Protein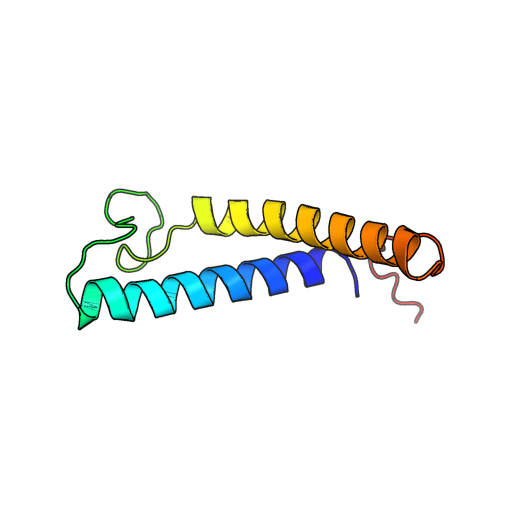 AF-A0AA96TCR3-F1 (afdb_monomer)

pLDDT: mean 81.02, std 10.23, range [44.22, 90.88]

Radius of gyration: 17.14 Å; Cα contacts (8 Å, |Δi|>4): 91; chains: 1; bounding box: 46×28×45 Å

Solvent-accessible surface area (backbone atoms only — not comparable to full-atom values): 4981 Å² total; per-residue (Å²): 126,37,50,62,59,54,15,51,51,47,15,49,52,52,46,50,51,44,33,54,50,23,46,48,43,34,71,71,64,62,65,64,64,70,68,29,66,90,45,81,65,38,52,95,21,32,38,34,51,69,60,44,53,49,34,31,56,51,29,46,54,50,52,55,49,51,46,51,49,41,30,73,74,68,67,48,75,78,80,77,84,40,78,66,78,81,76,79,129

Nearest PDB structures (foldseek):
  5fej-assembly2_B  TM=3.793E-01  e=9.927E+00  Synechocystis sp. PCC 6803

Sequence (89 aa):
MPLWQQALIGAGIITSLEFLTGCIVNLALGWHVWDYSGMPGNVLGQICLPYSLLWILVAVAAIILDDWLRYLIFAEERPHYCLWRHREG

Structure (mmCIF, N/CA/C/O backbone):
data_AF-A0AA96TCR3-F1
#
_entry.id   AF-A0AA96TCR3-F1
#
loop_
_atom_site.group_PDB
_atom_site.id
_atom_site.type_symbol
_atom_site.label_atom_id
_atom_site.label_alt_id
_atom_site.label_comp_id
_atom_site.label_asym_id
_atom_site.label_entity_id
_atom_site.label_seq_id
_atom_site.pdbx_PDB_ins_code
_atom_site.Cartn_x
_atom_site.Cartn_y
_atom_site.Cartn_z
_atom_site.occupancy
_atom_site.B_iso_or_equiv
_atom_site.auth_seq_id
_atom_site.auth_comp_id
_atom_site.auth_asym_id
_atom_site.auth_atom_id
_atom_site.pdbx_PDB_model_num
ATOM 1 N N . MET A 1 1 ? 11.230 6.760 -12.364 1.00 67.69 1 MET A N 1
ATOM 2 C CA . MET A 1 1 ? 11.295 7.152 -10.931 1.00 67.69 1 MET A CA 1
ATOM 3 C C . MET A 1 1 ? 12.104 6.092 -10.198 1.00 67.69 1 MET A C 1
ATOM 5 O O . MET A 1 1 ? 12.109 4.970 -10.686 1.00 67.69 1 MET A O 1
ATOM 9 N N . PRO A 1 2 ? 12.820 6.397 -9.103 1.00 83.56 2 PRO A N 1
ATOM 10 C CA . PRO A 1 2 ? 13.527 5.357 -8.366 1.00 83.56 2 PRO A CA 1
ATOM 11 C C . PRO A 1 2 ? 12.536 4.362 -7.744 1.00 83.56 2 PRO A C 1
ATOM 13 O O . PRO A 1 2 ? 11.463 4.757 -7.280 1.00 83.56 2 PRO A O 1
ATOM 16 N N . LEU A 1 3 ? 12.908 3.081 -7.730 1.00 81.50 3 LEU A N 1
ATOM 17 C CA . LEU A 1 3 ? 12.011 1.967 -7.390 1.00 81.50 3 LEU A CA 1
ATOM 18 C C . LEU A 1 3 ? 11.390 2.109 -5.991 1.00 81.50 3 LEU A C 1
ATOM 20 O O . LEU A 1 3 ? 10.201 1.864 -5.801 1.00 81.50 3 LEU A O 1
ATOM 24 N N . TRP A 1 4 ? 12.172 2.581 -5.018 1.00 79.81 4 TRP A N 1
ATOM 25 C CA . TRP A 1 4 ? 11.695 2.783 -3.648 1.00 79.81 4 TRP A CA 1
ATOM 26 C C . TRP A 1 4 ? 10.575 3.830 -3.561 1.00 79.81 4 TRP A C 1
ATOM 28 O O . TRP A 1 4 ? 9.659 3.669 -2.762 1.00 79.81 4 TRP A O 1
ATOM 38 N N . GLN A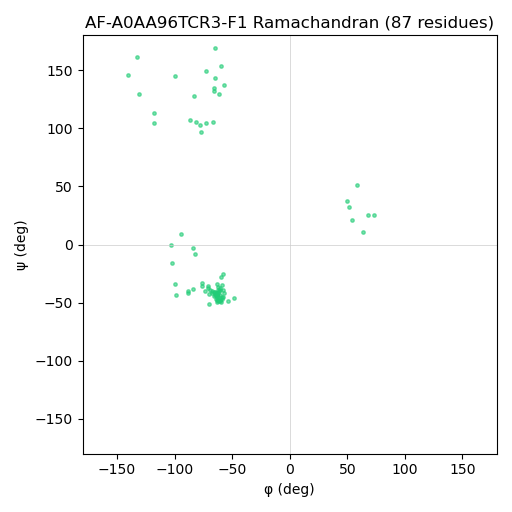 1 5 ? 10.594 4.873 -4.401 1.00 85.31 5 GLN A N 1
ATOM 39 C CA . GLN A 1 5 ? 9.518 5.870 -4.426 1.00 85.31 5 GLN A CA 1
ATOM 40 C C . GLN A 1 5 ? 8.230 5.278 -4.992 1.00 85.31 5 GLN A C 1
ATOM 42 O O . GLN A 1 5 ? 7.163 5.511 -4.433 1.00 85.31 5 GLN A O 1
ATOM 47 N N . GLN A 1 6 ? 8.322 4.490 -6.065 1.00 84.94 6 GLN A N 1
ATOM 48 C CA . GLN A 1 6 ? 7.156 3.818 -6.646 1.00 84.94 6 GLN A CA 1
ATOM 49 C C . GLN A 1 6 ? 6.544 2.819 -5.660 1.00 84.94 6 GLN A C 1
ATOM 51 O O . GLN A 1 6 ? 5.330 2.819 -5.469 1.00 84.94 6 GLN A O 1
ATOM 56 N N . ALA A 1 7 ? 7.382 2.034 -4.977 1.00 87.12 7 ALA A N 1
ATOM 57 C CA . ALA A 1 7 ? 6.933 1.080 -3.971 1.00 87.12 7 ALA A CA 1
ATOM 58 C C . ALA A 1 7 ? 6.241 1.767 -2.783 1.00 87.12 7 ALA A C 1
ATOM 60 O O . ALA A 1 7 ? 5.173 1.327 -2.365 1.00 87.12 7 ALA A O 1
ATOM 61 N N . LEU A 1 8 ? 6.801 2.871 -2.269 1.00 88.19 8 LEU A N 1
ATOM 62 C CA . LEU A 1 8 ? 6.184 3.632 -1.177 1.00 88.19 8 LEU A CA 1
ATOM 63 C C . LEU A 1 8 ? 4.854 4.272 -1.589 1.00 88.19 8 LEU A C 1
ATOM 65 O O . LEU A 1 8 ? 3.904 4.244 -0.811 1.00 88.19 8 LEU A O 1
ATOM 69 N N . ILE A 1 9 ? 4.767 4.821 -2.805 1.00 89.44 9 ILE A N 1
ATOM 70 C CA . ILE A 1 9 ? 3.515 5.384 -3.327 1.00 89.44 9 ILE A CA 1
ATOM 71 C C . ILE A 1 9 ? 2.464 4.278 -3.472 1.00 89.44 9 ILE A C 1
ATOM 73 O O . ILE A 1 9 ? 1.345 4.444 -2.994 1.00 89.44 9 ILE A O 1
ATOM 77 N N . GLY A 1 10 ? 2.827 3.137 -4.065 1.00 87.19 10 GLY A N 1
ATOM 78 C CA . GLY A 1 10 ? 1.927 1.993 -4.223 1.00 87.19 10 GLY A CA 1
ATOM 79 C C . GLY A 1 10 ? 1.417 1.468 -2.881 1.00 87.19 10 GLY A C 1
ATOM 80 O O . GLY A 1 10 ? 0.209 1.356 -2.679 1.00 87.19 10 GLY A O 1
ATOM 81 N N . ALA A 1 11 ? 2.320 1.234 -1.928 1.00 89.31 11 ALA A N 1
ATOM 82 C CA . ALA A 1 11 ? 1.957 0.781 -0.588 1.00 89.31 11 ALA A CA 1
ATOM 83 C C . ALA A 1 11 ? 1.088 1.797 0.167 1.00 89.31 11 ALA A C 1
ATOM 85 O O . ALA A 1 11 ? 0.133 1.413 0.845 1.00 89.31 11 ALA A O 1
ATOM 86 N N . GLY A 1 12 ? 1.385 3.093 0.026 1.00 89.25 12 GLY A N 1
ATOM 87 C CA . GLY A 1 12 ? 0.593 4.169 0.615 1.00 89.25 12 GLY A CA 1
ATOM 88 C C . GLY A 1 12 ? -0.824 4.229 0.046 1.00 89.25 12 GLY A C 1
ATOM 89 O O . GLY A 1 12 ? -1.780 4.361 0.811 1.00 89.25 12 GLY A O 1
ATOM 90 N N . ILE A 1 13 ? -0.982 4.072 -1.273 1.00 90.88 13 ILE A N 1
ATOM 91 C CA . ILE A 1 13 ? -2.299 4.023 -1.926 1.00 90.88 13 ILE A CA 1
ATOM 92 C C . ILE A 1 13 ? -3.096 2.817 -1.426 1.00 90.88 13 ILE A C 1
ATOM 94 O O . ILE A 1 13 ?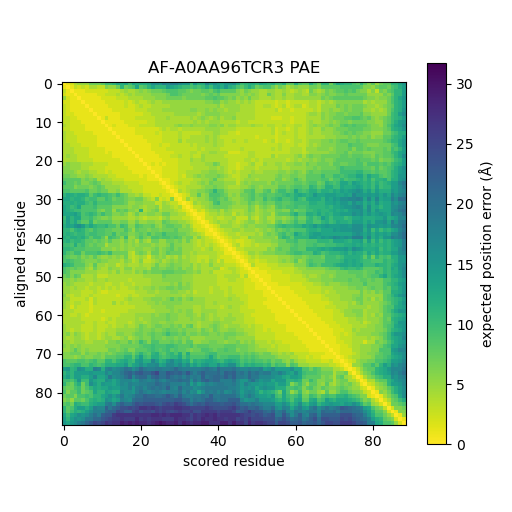 -4.237 2.992 -1.003 1.00 90.88 13 ILE A O 1
ATOM 98 N N . ILE A 1 14 ? -2.499 1.619 -1.417 1.00 89.31 14 ILE A N 1
ATOM 99 C CA . ILE A 1 14 ? -3.181 0.398 -0.961 1.00 89.31 14 ILE A CA 1
ATOM 100 C C . ILE A 1 14 ? -3.611 0.540 0.501 1.00 89.31 14 ILE A C 1
ATOM 102 O O . ILE A 1 14 ? -4.780 0.338 0.812 1.00 89.31 14 ILE A O 1
ATOM 106 N N . THR A 1 15 ? -2.706 0.987 1.375 1.00 88.50 15 THR A N 1
ATOM 107 C CA . THR A 1 15 ? -3.008 1.213 2.798 1.00 88.50 15 THR A CA 1
ATOM 108 C C . THR A 1 15 ? -4.120 2.252 2.988 1.00 88.50 15 THR A C 1
ATOM 110 O O . THR A 1 15 ? -4.988 2.084 3.840 1.00 88.50 15 THR A O 1
ATOM 113 N N . SER A 1 16 ? -4.135 3.322 2.186 1.00 88.88 16 SER A N 1
ATOM 114 C CA . SER A 1 16 ? -5.184 4.350 2.265 1.00 88.88 16 SER A CA 1
ATOM 115 C C . SER A 1 16 ? -6.545 3.809 1.826 1.00 88.88 16 SER A C 1
ATOM 117 O O . SER A 1 16 ? -7.557 4.097 2.462 1.00 88.88 16 SER A O 1
ATOM 119 N N . LEU A 1 17 ? -6.580 3.010 0.756 1.00 90.00 17 LEU A N 1
ATOM 120 C CA . LEU A 1 17 ? -7.803 2.366 0.276 1.00 90.00 17 LEU A CA 1
ATOM 121 C C . LEU A 1 17 ? -8.314 1.314 1.264 1.00 90.00 17 LEU A C 1
ATOM 123 O O . LEU A 1 17 ? -9.519 1.253 1.501 1.00 90.00 17 LEU A O 1
ATOM 127 N N . GLU A 1 18 ? -7.416 0.533 1.868 1.00 88.81 18 GLU A N 1
ATOM 128 C CA . GLU A 1 18 ? -7.740 -0.421 2.932 1.00 88.81 18 GLU A CA 1
ATOM 129 C C . GLU A 1 18 ? -8.371 0.308 4.125 1.00 88.81 18 GLU A C 1
ATOM 131 O O . GLU A 1 18 ? -9.453 -0.065 4.570 1.00 88.81 18 GLU A O 1
ATOM 136 N N . PHE A 1 19 ? -7.779 1.427 4.555 1.00 87.69 19 PHE A N 1
ATOM 137 C CA . PHE A 1 19 ? -8.321 2.250 5.634 1.00 87.69 19 PHE A CA 1
ATOM 138 C C . PHE A 1 19 ? -9.700 2.836 5.312 1.00 87.69 19 PHE A C 1
ATOM 140 O O . PHE A 1 19 ? -10.612 2.743 6.130 1.00 87.69 19 PHE A O 1
ATOM 147 N N . LEU A 1 20 ? -9.877 3.435 4.130 1.00 89.50 20 LEU A N 1
ATOM 148 C CA . LEU A 1 20 ? -11.164 4.010 3.721 1.00 89.50 20 LEU A CA 1
ATOM 149 C C . LEU A 1 20 ? -12.249 2.938 3.616 1.00 89.50 20 LEU A C 1
ATOM 151 O O . LEU A 1 20 ? -13.365 3.144 4.093 1.00 89.50 20 LEU A O 1
ATOM 155 N N . THR A 1 21 ? -11.908 1.791 3.029 1.00 88.25 21 THR A N 1
ATOM 156 C CA . THR A 1 21 ? -12.824 0.653 2.920 1.00 88.25 21 THR A CA 1
ATOM 157 C C . THR A 1 21 ? -13.196 0.153 4.307 1.00 88.25 21 THR A C 1
ATOM 159 O O . THR A 1 21 ? -14.384 0.038 4.589 1.00 88.25 21 THR A O 1
ATOM 162 N N . GLY A 1 22 ? -12.212 -0.037 5.192 1.00 85.81 22 GLY A N 1
ATOM 163 C CA . GLY A 1 22 ? -12.402 -0.388 6.598 1.00 85.81 22 GLY A CA 1
ATOM 164 C C . GLY A 1 22 ? -13.34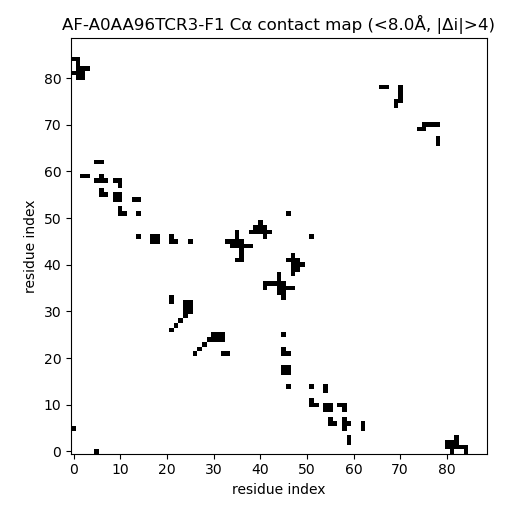0 0.580 7.320 1.00 85.81 22 GLY A C 1
ATOM 165 O O . GLY A 1 22 ? -14.323 0.164 7.926 1.00 85.81 22 GLY A O 1
ATOM 166 N N . CYS A 1 23 ? -13.127 1.889 7.177 1.00 86.19 23 CYS A N 1
ATOM 167 C CA . CYS A 1 23 ? -14.018 2.900 7.746 1.00 86.19 23 CYS A CA 1
ATOM 168 C C . CYS A 1 23 ? -15.469 2.743 7.260 1.00 86.19 23 CYS A C 1
ATOM 170 O O . CYS A 1 23 ? -16.397 2.834 8.060 1.00 86.19 23 CYS A O 1
ATOM 172 N N . ILE A 1 24 ? -15.694 2.460 5.977 1.00 87.56 24 ILE A N 1
ATOM 173 C CA . ILE A 1 24 ? -17.051 2.254 5.453 1.00 87.56 24 ILE A CA 1
ATOM 174 C C . ILE A 1 24 ? -17.643 0.938 5.984 1.00 87.56 24 ILE A C 1
ATOM 176 O O . ILE A 1 24 ? -18.744 0.931 6.529 1.00 87.56 24 ILE A O 1
ATOM 180 N N . VAL A 1 25 ? -16.929 -0.181 5.868 1.00 86.88 25 VAL A N 1
ATOM 181 C CA . VAL A 1 25 ? -17.491 -1.504 6.198 1.00 86.88 25 VAL A CA 1
ATOM 182 C C . VAL A 1 25 ? -17.588 -1.762 7.701 1.00 86.88 25 VAL A C 1
ATOM 184 O O . VAL A 1 25 ? -18.537 -2.399 8.151 1.00 86.88 25 VAL A O 1
ATOM 187 N N . ASN A 1 26 ? -16.662 -1.233 8.499 1.00 85.81 26 ASN A N 1
ATOM 188 C CA . ASN A 1 26 ? -16.626 -1.470 9.940 1.00 85.81 26 ASN A CA 1
ATOM 189 C C . ASN A 1 26 ? -17.249 -0.338 10.741 1.00 85.81 26 ASN A C 1
ATOM 191 O O . ASN A 1 26 ? -18.021 -0.626 11.649 1.00 85.81 26 ASN A O 1
ATOM 195 N N . LEU A 1 27 ? -16.968 0.930 10.414 1.00 80.75 27 LEU A N 1
ATOM 196 C CA . LEU A 1 27 ? -17.547 2.047 11.171 1.00 80.75 27 LEU A CA 1
ATOM 197 C C . LEU A 1 27 ? -18.951 2.411 10.682 1.00 80.75 27 LEU A C 1
ATOM 199 O O . LEU A 1 27 ? -19.801 2.719 11.512 1.00 80.75 27 LEU A O 1
ATOM 203 N N . ALA A 1 28 ? -19.216 2.375 9.370 1.00 85.94 28 ALA A N 1
ATOM 204 C CA . ALA A 1 28 ? -20.543 2.723 8.851 1.00 85.94 28 ALA A CA 1
ATOM 205 C C . ALA A 1 28 ? -21.503 1.522 8.791 1.00 85.94 28 ALA A C 1
ATOM 207 O O . ALA A 1 28 ? -22.681 1.679 9.101 1.00 85.94 28 ALA A O 1
ATOM 208 N N . LEU A 1 29 ? -21.021 0.334 8.403 1.00 85.75 29 LEU A N 1
ATOM 209 C CA . LEU A 1 29 ? -21.866 -0.858 8.220 1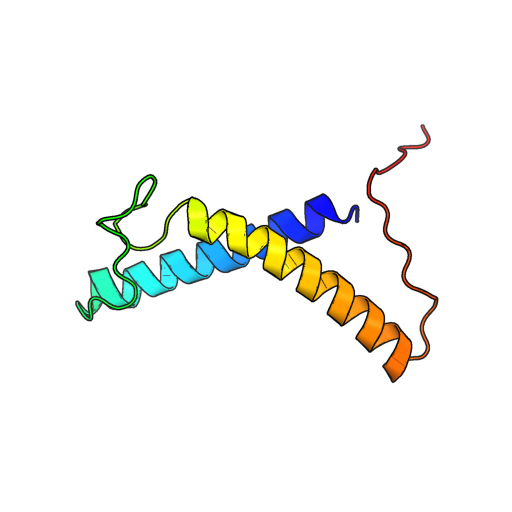.00 85.75 29 LEU A CA 1
ATOM 210 C C . LEU A 1 29 ? -21.790 -1.871 9.377 1.00 85.75 29 LEU A C 1
ATOM 212 O O . LEU A 1 29 ? -22.677 -2.717 9.488 1.00 85.75 29 LEU A O 1
ATOM 216 N N . GLY A 1 30 ? -20.778 -1.787 10.249 1.00 85.12 30 GLY A N 1
ATOM 217 C CA . GLY A 1 30 ? -20.642 -2.670 11.415 1.00 85.12 30 GLY A CA 1
ATOM 218 C C . GLY A 1 30 ? -20.348 -4.134 11.072 1.00 85.12 30 GLY A C 1
ATOM 219 O O . GLY A 1 30 ? -20.713 -5.025 11.833 1.00 85.12 30 GLY A O 1
ATOM 220 N N . TRP A 1 31 ? -19.740 -4.416 9.917 1.00 83.12 31 TRP A N 1
ATOM 221 C CA . TRP A 1 31 ? -19.524 -5.790 9.443 1.00 83.12 31 TRP A CA 1
ATOM 222 C C . TRP A 1 31 ? -18.288 -6.478 10.038 1.00 83.12 31 TRP A C 1
ATOM 224 O O . TRP A 1 31 ? -18.123 -7.680 9.847 1.00 83.12 31 TRP A O 1
ATOM 234 N N . HIS A 1 32 ? -17.447 -5.743 10.773 1.00 79.75 32 HIS A N 1
ATOM 235 C CA . HIS A 1 32 ? -16.237 -6.247 11.442 1.00 79.75 32 HIS A CA 1
ATOM 236 C C . HIS A 1 32 ? -15.304 -7.075 10.525 1.00 79.75 32 HIS A C 1
ATOM 238 O O . HIS A 1 32 ? -14.699 -8.064 10.939 1.00 79.75 32 HIS A O 1
ATOM 244 N N . VAL A 1 33 ? -15.178 -6.674 9.259 1.00 77.56 33 VAL A N 1
ATOM 245 C CA . VAL A 1 33 ? -14.305 -7.293 8.255 1.00 77.56 33 VAL A CA 1
ATOM 246 C C . VAL A 1 33 ? -12.889 -6.743 8.403 1.00 77.56 33 VAL A C 1
ATOM 248 O O . VAL A 1 33 ? -12.704 -5.535 8.368 1.00 77.56 33 VAL A O 1
ATOM 251 N N . TRP A 1 34 ? -11.885 -7.616 8.519 1.00 72.25 34 TRP A N 1
ATOM 252 C CA . TRP A 1 34 ? -10.482 -7.217 8.735 1.00 72.25 34 TRP A CA 1
ATOM 253 C C . TRP A 1 34 ? -10.278 -6.379 10.007 1.00 72.25 34 TRP A C 1
ATOM 255 O O . TRP A 1 34 ? -9.680 -5.309 9.985 1.00 72.25 34 TRP A O 1
ATOM 265 N N . ASP A 1 35 ? -10.790 -6.870 11.135 1.00 76.56 35 ASP A N 1
ATOM 266 C CA . ASP A 1 35 ? -10.584 -6.221 12.426 1.00 76.56 35 ASP A CA 1
ATOM 267 C C . ASP A 1 35 ? -9.136 -6.410 12.926 1.00 76.56 35 ASP A C 1
ATOM 269 O O . ASP A 1 35 ? -8.739 -7.479 13.396 1.00 76.56 35 ASP A O 1
ATOM 273 N N . TYR A 1 36 ? -8.338 -5.345 12.826 1.00 79.94 36 TYR A N 1
ATOM 274 C CA . TYR A 1 36 ? -6.953 -5.284 13.297 1.00 79.94 36 TYR A CA 1
ATOM 275 C C . TYR A 1 36 ? -6.821 -4.705 14.716 1.00 79.94 36 TYR A C 1
ATOM 277 O O . TYR A 1 36 ? -5.703 -4.432 15.160 1.00 79.94 36 TYR A O 1
ATOM 285 N N . SER A 1 37 ? -7.919 -4.499 15.451 1.00 78.75 37 SER A N 1
ATOM 286 C CA . SER A 1 37 ? -7.905 -3.843 16.773 1.00 78.75 37 SER A CA 1
ATOM 287 C C . SER A 1 37 ? -7.016 -4.537 17.818 1.00 78.75 37 SER A C 1
ATOM 289 O O . SER A 1 37 ? -6.481 -3.871 18.705 1.00 78.75 37 SER A O 1
ATOM 291 N N . GLY A 1 38 ? -6.777 -5.845 17.680 1.00 80.62 38 GLY A N 1
ATOM 292 C CA . GLY A 1 38 ? -5.878 -6.620 18.543 1.00 80.62 38 GLY A CA 1
ATOM 293 C C . GLY A 1 38 ? -4.388 -6.573 18.173 1.00 80.62 38 GLY A C 1
ATOM 294 O O . GLY A 1 38 ? -3.574 -7.169 18.876 1.00 80.62 38 GLY A O 1
ATOM 295 N N . MET A 1 39 ? -4.005 -5.906 17.078 1.00 83.56 39 MET A N 1
ATOM 296 C CA . MET A 1 39 ? -2.619 -5.897 16.595 1.00 83.56 39 MET A CA 1
ATOM 297 C C . MET A 1 39 ? -1.853 -4.627 16.992 1.00 83.56 39 MET A C 1
ATOM 299 O O . MET A 1 39 ? -2.423 -3.532 17.008 1.00 83.56 39 MET A O 1
ATOM 303 N N . PRO A 1 40 ? -0.544 -4.734 17.286 1.00 76.94 40 PRO A N 1
ATOM 304 C CA . PRO A 1 40 ? 0.281 -3.581 17.622 1.00 76.94 40 PRO A CA 1
ATOM 305 C C . PRO A 1 40 ? 0.430 -2.642 16.417 1.00 76.94 40 PRO A C 1
ATOM 307 O O . PRO A 1 40 ? 0.701 -3.077 15.298 1.00 76.94 40 PRO A O 1
ATOM 310 N N . GLY A 1 41 ? 0.266 -1.338 16.653 1.00 75.88 41 GLY A N 1
ATOM 311 C CA . GLY A 1 41 ? 0.334 -0.330 15.591 1.00 75.88 41 GLY A CA 1
ATOM 312 C C . GLY A 1 41 ? -0.888 -0.321 14.668 1.00 75.88 41 GLY A C 1
ATOM 313 O O . GLY A 1 41 ? -0.760 0.065 13.506 1.00 75.88 41 GLY A O 1
ATOM 314 N N . ASN A 1 42 ? -2.050 -0.772 15.152 1.00 86.19 42 ASN A N 1
ATOM 315 C CA . ASN A 1 42 ? -3.311 -0.583 14.443 1.00 86.19 42 ASN A CA 1
ATOM 316 C C . ASN A 1 42 ? -3.786 0.878 14.501 1.00 86.19 42 ASN A C 1
ATOM 318 O O . ASN A 1 42 ? -3.526 1.594 15.469 1.00 86.19 42 ASN A O 1
ATOM 322 N N . VAL A 1 43 ? -4.498 1.307 13.461 1.00 78.44 43 VAL A N 1
ATOM 323 C CA . VAL A 1 43 ? -5.183 2.603 13.408 1.00 78.44 43 VAL A CA 1
ATOM 324 C C . VAL A 1 43 ? -6.675 2.330 13.269 1.00 78.44 43 VAL A C 1
ATOM 326 O O . VAL A 1 43 ? -7.115 1.783 12.257 1.00 78.44 43 VAL A O 1
ATOM 329 N N . LEU A 1 44 ? -7.444 2.683 14.306 1.00 77.81 44 LEU A N 1
ATOM 330 C CA . LEU A 1 44 ? -8.898 2.459 14.400 1.00 77.81 44 LEU A CA 1
ATOM 331 C C . LEU A 1 44 ? -9.334 0.994 14.179 1.00 77.81 44 LEU A C 1
ATOM 333 O O . LEU A 1 44 ? -10.478 0.739 13.804 1.00 77.81 44 LEU A O 1
ATOM 337 N N . GLY A 1 45 ? -8.422 0.031 14.352 1.00 77.25 45 GLY A N 1
ATOM 338 C CA . GLY A 1 45 ? -8.654 -1.371 13.999 1.00 77.25 45 GLY A CA 1
ATOM 339 C C . GLY A 1 45 ? -8.874 -1.639 12.502 1.00 77.25 45 GLY A C 1
ATOM 340 O O . GLY A 1 45 ? -9.276 -2.742 12.163 1.00 77.25 45 GLY A O 1
ATOM 341 N N . GLN A 1 46 ? -8.625 -0.666 11.614 1.00 79.88 46 GLN A N 1
ATOM 342 C CA . GLN A 1 46 ? -8.896 -0.775 10.167 1.00 79.88 46 GLN A CA 1
ATOM 343 C C . GLN A 1 46 ? -7.658 -1.099 9.336 1.00 79.88 46 GLN A C 1
ATOM 345 O O . GLN A 1 46 ? -7.739 -1.796 8.334 1.00 79.88 46 GLN A O 1
ATOM 350 N N . ILE A 1 47 ? -6.508 -0.586 9.763 1.00 83.44 47 ILE A N 1
ATOM 351 C CA . ILE A 1 47 ? -5.199 -0.916 9.199 1.00 83.44 47 ILE A CA 1
ATOM 352 C C . ILE A 1 47 ? -4.241 -1.205 10.341 1.00 83.44 47 ILE A C 1
ATOM 354 O O . ILE A 1 47 ? -4.464 -0.761 11.472 1.00 83.44 47 ILE A O 1
ATOM 358 N N . CYS A 1 48 ? -3.136 -1.881 10.050 1.00 85.19 48 CYS A N 1
ATOM 359 C CA . CYS A 1 48 ? -2.041 -2.008 10.998 1.00 85.19 48 CYS A CA 1
ATOM 360 C C . CYS A 1 48 ? -0.675 -1.912 10.324 1.00 85.19 48 CYS A C 1
ATOM 362 O O . CYS A 1 48 ? -0.466 -2.372 9.200 1.00 85.19 48 CYS A O 1
ATOM 364 N N . LEU A 1 49 ? 0.272 -1.325 11.058 1.00 80.19 49 LEU A N 1
ATOM 365 C CA . LEU A 1 49 ? 1.641 -1.093 10.612 1.00 80.19 49 LEU A CA 1
ATOM 366 C C . LEU A 1 49 ? 2.328 -2.326 9.980 1.00 80.19 49 LEU A C 1
ATOM 368 O O . LEU A 1 49 ? 2.920 -2.162 8.912 1.00 80.19 49 LEU A O 1
ATOM 372 N N . PRO A 1 50 ? 2.267 -3.548 10.556 1.00 83.88 50 PRO A N 1
ATOM 373 C CA . PRO A 1 50 ? 2.921 -4.707 9.946 1.00 83.88 50 PRO A CA 1
ATOM 374 C C . PRO A 1 50 ? 2.356 -5.064 8.564 1.00 83.88 50 PRO A C 1
ATOM 376 O O . PRO A 1 50 ? 3.126 -5.417 7.672 1.00 83.88 50 PRO A O 1
ATOM 379 N N . TYR A 1 51 ? 1.047 -4.917 8.345 1.00 83.81 51 TYR A N 1
ATOM 380 C CA . TYR A 1 51 ? 0.435 -5.188 7.041 1.00 83.81 51 TYR A CA 1
ATOM 381 C C . TYR A 1 51 ? 0.717 -4.066 6.037 1.00 83.81 51 TYR A C 1
ATOM 383 O O . TYR A 1 51 ? 1.032 -4.343 4.881 1.00 83.81 51 TYR A O 1
ATOM 391 N N . SER A 1 52 ? 0.757 -2.809 6.486 1.00 84.25 52 SER A N 1
ATOM 392 C CA . SER A 1 52 ? 1.219 -1.689 5.655 1.00 84.25 52 SER A CA 1
ATOM 393 C C . SER A 1 52 ? 2.656 -1.873 5.153 1.00 84.25 52 SER A C 1
ATOM 395 O O . SER A 1 52 ? 2.969 -1.511 4.020 1.00 84.25 52 SER A O 1
ATOM 397 N N . LEU A 1 53 ? 3.535 -2.481 5.957 1.00 86.38 53 LEU A N 1
ATOM 398 C CA . LEU A 1 53 ? 4.893 -2.830 5.530 1.00 86.38 53 LEU A CA 1
ATOM 399 C C . LEU A 1 53 ? 4.911 -3.984 4.519 1.00 86.38 53 LEU A C 1
ATOM 401 O O . LEU A 1 53 ? 5.691 -3.942 3.567 1.00 86.38 53 LEU A O 1
ATOM 405 N N . LEU A 1 54 ? 4.038 -4.985 4.675 1.00 89.12 54 LEU A N 1
ATOM 406 C CA . LEU A 1 54 ? 3.885 -6.050 3.677 1.00 89.12 54 LEU A CA 1
ATOM 407 C C . LEU A 1 54 ? 3.456 -5.485 2.319 1.00 89.12 54 LEU A C 1
ATOM 409 O O . LEU A 1 54 ? 3.980 -5.924 1.295 1.00 89.12 54 LEU A O 1
ATOM 413 N N . TRP A 1 55 ? 2.599 -4.459 2.294 1.00 87.88 55 TRP A N 1
ATOM 414 C CA . TRP A 1 55 ? 2.214 -3.795 1.048 1.00 87.88 55 TRP A CA 1
ATOM 415 C C . TRP A 1 55 ? 3.396 -3.181 0.294 1.00 87.88 55 TRP A C 1
ATOM 417 O O . TRP A 1 55 ? 3.358 -3.143 -0.932 1.00 87.88 55 TRP A O 1
ATOM 427 N N . ILE A 1 56 ? 4.476 -2.778 0.974 1.00 87.50 56 ILE A N 1
ATOM 428 C CA . ILE A 1 56 ? 5.710 -2.326 0.307 1.00 87.50 56 ILE A CA 1
ATOM 429 C C . ILE A 1 56 ? 6.359 -3.483 -0.457 1.00 87.50 56 ILE A C 1
ATOM 431 O O . ILE A 1 56 ? 6.743 -3.313 -1.612 1.00 87.50 56 ILE A O 1
ATOM 435 N N . LEU A 1 57 ? 6.446 -4.670 0.150 1.00 88.00 57 LEU A N 1
ATOM 436 C CA . LEU A 1 57 ? 7.009 -5.855 -0.506 1.00 88.00 57 LEU A CA 1
ATOM 437 C C . LEU A 1 57 ? 6.154 -6.294 -1.697 1.00 88.00 57 LEU A C 1
ATOM 439 O O . LEU A 1 57 ? 6.689 -6.581 -2.768 1.00 88.00 57 LEU A O 1
ATOM 443 N N . VAL A 1 58 ? 4.828 -6.294 -1.528 1.00 89.38 58 VAL A N 1
ATOM 444 C CA . VAL A 1 58 ? 3.891 -6.608 -2.614 1.00 89.38 58 VAL A CA 1
ATOM 445 C C . VAL A 1 58 ? 3.991 -5.571 -3.731 1.00 89.38 58 VAL A C 1
ATOM 447 O O . VAL A 1 58 ? 4.031 -5.953 -4.895 1.00 89.38 58 VAL A O 1
ATOM 450 N N . ALA A 1 59 ? 4.103 -4.281 -3.407 1.00 88.38 59 ALA A N 1
ATOM 451 C CA . ALA A 1 59 ? 4.272 -3.228 -4.403 1.00 88.38 59 ALA A CA 1
ATOM 452 C C . ALA A 1 59 ? 5.577 -3.399 -5.195 1.00 88.38 59 ALA A C 1
ATOM 454 O O . ALA A 1 59 ? 5.558 -3.274 -6.415 1.00 88.38 59 ALA A O 1
ATOM 455 N N . VAL A 1 60 ? 6.692 -3.750 -4.542 1.00 87.69 60 VAL A N 1
ATOM 456 C CA . VAL A 1 60 ? 7.951 -4.068 -5.243 1.00 87.69 60 V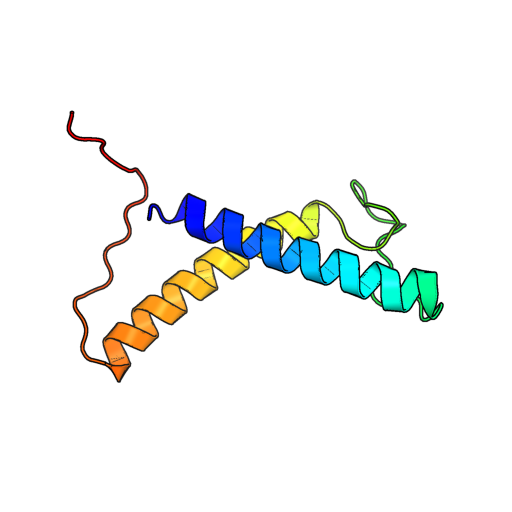AL A CA 1
ATOM 457 C C . VAL A 1 60 ? 7.766 -5.254 -6.191 1.00 87.69 60 VAL A C 1
ATOM 459 O O . VAL A 1 60 ? 8.154 -5.165 -7.354 1.00 87.69 60 VAL A O 1
ATOM 462 N N . ALA A 1 61 ? 7.147 -6.343 -5.726 1.00 89.25 61 ALA A N 1
ATOM 463 C CA . ALA A 1 61 ? 6.883 -7.511 -6.564 1.00 89.25 61 ALA A CA 1
ATOM 464 C C . ALA A 1 61 ? 5.961 -7.177 -7.750 1.00 89.25 61 ALA A C 1
ATOM 466 O O . ALA A 1 61 ? 6.211 -7.634 -8.863 1.00 89.25 61 ALA A O 1
ATOM 467 N N . ALA A 1 62 ? 4.938 -6.348 -7.529 1.00 88.25 62 ALA A N 1
ATOM 468 C CA . ALA A 1 62 ? 4.013 -5.897 -8.561 1.00 88.25 62 ALA A CA 1
ATOM 469 C C . ALA A 1 62 ? 4.701 -5.019 -9.613 1.00 88.25 62 ALA A C 1
ATOM 471 O O . ALA A 1 62 ? 4.451 -5.211 -10.796 1.00 88.25 62 ALA A O 1
ATOM 472 N N . ILE A 1 63 ? 5.594 -4.110 -9.205 1.00 87.44 63 ILE A N 1
ATOM 473 C CA . ILE A 1 63 ? 6.369 -3.279 -10.140 1.00 87.44 63 ILE A CA 1
ATOM 474 C C . ILE A 1 63 ? 7.275 -4.157 -11.005 1.00 87.44 63 ILE A C 1
ATOM 476 O O . ILE A 1 63 ? 7.269 -4.024 -12.222 1.00 87.44 63 ILE A O 1
ATOM 480 N N . ILE A 1 64 ? 8.006 -5.097 -10.393 1.00 86.50 64 ILE A N 1
ATOM 481 C CA . ILE A 1 64 ? 8.858 -6.036 -11.136 1.00 86.50 64 ILE A CA 1
ATOM 482 C C . ILE A 1 64 ? 8.011 -6.848 -12.122 1.00 86.50 64 ILE A C 1
ATOM 484 O O . ILE A 1 64 ? 8.392 -7.012 -13.277 1.00 86.50 64 ILE A O 1
ATOM 488 N N . LEU A 1 65 ? 6.859 -7.359 -11.681 1.00 89.06 65 LEU A N 1
ATOM 489 C CA . LEU A 1 65 ? 5.974 -8.137 -12.540 1.00 89.06 65 LEU A CA 1
ATOM 490 C C . LEU A 1 65 ? 5.417 -7.302 -13.702 1.00 89.06 65 LEU A C 1
ATOM 492 O O . LEU A 1 65 ? 5.412 -7.802 -14.821 1.00 89.06 65 LEU A O 1
ATOM 496 N N . ASP A 1 66 ? 4.980 -6.063 -13.456 1.00 86.81 66 ASP A N 1
ATOM 497 C CA . ASP A 1 66 ? 4.485 -5.142 -14.493 1.00 86.81 66 ASP A CA 1
ATOM 498 C C . ASP A 1 66 ? 5.570 -4.853 -15.536 1.00 86.81 66 ASP A C 1
ATOM 500 O O . ASP A 1 66 ? 5.334 -5.000 -16.734 1.00 86.81 66 ASP A O 1
ATOM 504 N N . ASP A 1 67 ? 6.787 -4.551 -15.085 1.00 85.25 67 ASP A N 1
ATOM 505 C CA . ASP A 1 67 ? 7.946 -4.291 -15.940 1.00 85.25 67 ASP A CA 1
ATOM 506 C C . ASP A 1 67 ? 8.304 -5.511 -16.813 1.00 85.25 67 ASP A C 1
ATOM 508 O O . ASP A 1 67 ? 8.550 -5.389 -18.017 1.00 85.25 67 ASP A O 1
ATOM 512 N N . TRP A 1 68 ? 8.288 -6.718 -16.237 1.00 85.50 68 TRP A N 1
ATOM 513 C CA . TRP A 1 68 ? 8.510 -7.959 -16.988 1.00 85.50 68 TRP A CA 1
ATOM 514 C C . TRP A 1 68 ? 7.365 -8.284 -17.947 1.00 85.50 68 TRP A C 1
ATOM 516 O O . TRP A 1 68 ? 7.611 -8.746 -19.062 1.00 85.50 68 TRP A O 1
ATOM 526 N N . LEU A 1 69 ? 6.120 -8.043 -17.541 1.00 88.06 69 LEU A N 1
ATOM 527 C CA . LEU A 1 69 ? 4.950 -8.246 -18.387 1.00 88.06 69 LEU A CA 1
ATOM 528 C C . LEU A 1 69 ? 4.999 -7.313 -19.598 1.00 88.06 69 LEU A C 1
ATOM 530 O O . LEU A 1 69 ? 4.749 -7.759 -20.717 1.00 88.06 69 LEU A O 1
ATOM 534 N N . ARG A 1 70 ? 5.389 -6.050 -19.397 1.00 85.31 70 ARG A N 1
ATOM 535 C CA . ARG A 1 70 ? 5.569 -5.083 -20.483 1.00 85.31 70 ARG A CA 1
ATOM 536 C C . ARG A 1 70 ? 6.661 -5.500 -21.451 1.00 85.31 70 ARG A C 1
ATOM 538 O O . ARG A 1 70 ? 6.435 -5.490 -22.658 1.00 85.31 70 ARG A O 1
ATOM 545 N N . TYR A 1 71 ? 7.800 -5.946 -20.927 1.00 82.81 71 TYR A N 1
ATOM 546 C CA . TYR A 1 71 ? 8.881 -6.489 -21.744 1.00 82.81 71 TYR A CA 1
ATOM 547 C C . TYR A 1 71 ? 8.414 -7.682 -22.597 1.00 82.81 71 TYR A C 1
ATOM 549 O O . TYR A 1 71 ? 8.696 -7.741 -23.791 1.00 82.81 71 TYR A O 1
ATOM 557 N N . LEU A 1 72 ? 7.666 -8.622 -22.008 1.00 86.88 72 LEU A N 1
ATOM 558 C CA . LEU A 1 72 ? 7.213 -9.832 -22.702 1.00 86.88 72 LEU A CA 1
ATOM 559 C C . LEU A 1 72 ? 6.094 -9.569 -23.720 1.00 86.88 72 LEU A C 1
ATOM 561 O O . LEU A 1 72 ? 6.093 -10.184 -24.784 1.00 86.88 72 LEU A O 1
ATOM 565 N N . ILE A 1 73 ? 5.136 -8.698 -23.392 1.00 87.75 73 ILE A N 1
ATOM 566 C CA . ILE A 1 73 ? 3.942 -8.458 -24.217 1.00 87.75 73 ILE A CA 1
ATOM 567 C C . ILE A 1 73 ? 4.187 -7.374 -25.269 1.00 87.75 73 ILE A C 1
ATOM 569 O O . ILE A 1 73 ? 3.747 -7.526 -26.408 1.00 87.75 73 ILE A O 1
ATOM 573 N N . PHE A 1 74 ? 4.873 -6.290 -24.906 1.00 86.38 74 PHE A N 1
ATOM 574 C CA . PHE A 1 74 ? 5.056 -5.124 -25.774 1.00 86.38 74 PHE A CA 1
ATOM 575 C C . PHE A 1 74 ? 6.449 -5.052 -26.410 1.00 86.38 74 PHE A C 1
ATOM 577 O O . PHE A 1 74 ? 6.694 -4.139 -27.195 1.00 86.38 74 PHE A O 1
ATOM 584 N N . ALA A 1 75 ? 7.340 -6.011 -26.114 1.00 79.56 75 ALA A N 1
ATOM 585 C CA . ALA A 1 75 ? 8.727 -6.028 -26.591 1.00 79.56 75 ALA A CA 1
ATOM 586 C C . ALA A 1 75 ? 9.472 -4.703 -26.321 1.00 79.56 75 ALA A C 1
ATOM 588 O O . ALA A 1 75 ? 10.324 -4.288 -27.108 1.00 79.56 75 ALA A O 1
ATOM 589 N N . GLU A 1 76 ? 9.127 -4.030 -25.217 1.00 74.81 76 GLU A N 1
ATOM 590 C CA . GLU A 1 76 ? 9.815 -2.824 -24.750 1.00 74.81 76 GLU A CA 1
ATOM 591 C C . GLU A 1 76 ? 11.266 -3.140 -24.338 1.00 74.81 76 GLU A C 1
ATOM 593 O O . GLU A 1 76 ? 11.681 -4.298 -24.249 1.00 74.81 76 GLU A O 1
ATOM 598 N N . GLU A 1 77 ? 12.079 -2.106 -24.109 1.00 71.00 77 GLU A N 1
ATOM 599 C CA . GLU A 1 77 ? 13.458 -2.286 -23.648 1.00 71.00 77 GLU A CA 1
ATOM 600 C C . GLU A 1 77 ? 13.522 -3.026 -22.301 1.00 71.00 77 GLU A C 1
ATOM 602 O O . GLU A 1 77 ? 12.585 -3.011 -21.500 1.00 71.00 77 GLU A O 1
ATOM 607 N N . ARG A 1 78 ? 14.647 -3.710 -22.043 1.00 71.31 78 ARG A N 1
ATOM 608 C CA . ARG A 1 78 ? 14.820 -4.498 -20.814 1.00 71.31 78 ARG A CA 1
ATOM 609 C C . ARG A 1 78 ? 14.632 -3.614 -19.578 1.00 71.31 78 ARG A C 1
ATOM 611 O O . ARG A 1 78 ? 15.213 -2.530 -19.529 1.00 71.31 78 ARG A O 1
ATOM 618 N N . PRO A 1 79 ? 13.926 -4.097 -18.542 1.00 71.19 79 PRO A N 1
ATOM 619 C CA . PRO A 1 79 ? 13.660 -3.286 -17.369 1.00 71.19 79 PRO A CA 1
ATOM 620 C C . PRO A 1 79 ? 14.962 -2.873 -16.676 1.00 71.19 79 PRO A C 1
ATOM 622 O O . PRO A 1 79 ? 15.862 -3.684 -16.430 1.00 71.19 79 PRO A O 1
ATOM 625 N N . HIS A 1 80 ? 15.080 -1.577 -16.402 1.00 71.06 80 HIS A N 1
ATOM 626 C CA . HIS A 1 80 ? 16.231 -0.963 -15.749 1.00 71.06 80 HIS A CA 1
ATOM 627 C C . HIS A 1 80 ? 15.789 -0.348 -14.426 1.00 71.06 80 HIS A C 1
ATOM 629 O O . HIS A 1 80 ? 15.163 0.710 -14.375 1.00 71.06 80 HIS A O 1
ATOM 635 N N . TYR A 1 81 ? 16.133 -1.019 -13.330 1.00 70.44 81 TYR A N 1
ATOM 636 C CA . TYR A 1 81 ? 15.758 -0.579 -11.993 1.00 70.44 81 TYR A CA 1
ATOM 637 C C . TYR A 1 81 ? 16.794 0.405 -11.440 1.00 70.44 81 TYR A C 1
ATOM 639 O O . TYR A 1 81 ? 17.885 0.019 -11.020 1.00 70.44 81 TYR A O 1
ATOM 647 N N . CYS A 1 82 ? 16.447 1.691 -11.376 1.00 65.94 82 CYS A N 1
ATOM 648 C CA . CYS A 1 82 ? 17.227 2.660 -10.607 1.00 65.94 82 CYS A CA 1
ATOM 649 C C . CYS A 1 82 ? 16.843 2.588 -9.122 1.00 65.94 82 CYS A C 1
ATOM 651 O O . CYS A 1 82 ? 15.798 3.094 -8.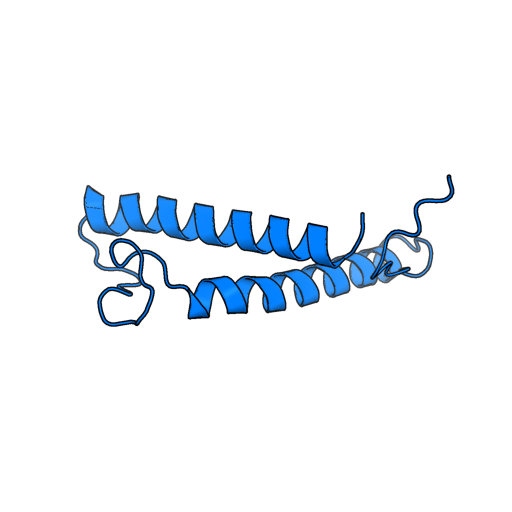708 1.00 65.94 82 CYS A O 1
ATOM 653 N N . LEU A 1 83 ? 17.716 2.004 -8.299 1.00 63.19 83 LEU A N 1
ATOM 654 C CA . LEU A 1 83 ? 17.598 2.033 -6.834 1.00 63.19 83 LEU A CA 1
ATOM 655 C C . LEU A 1 83 ? 17.878 3.427 -6.254 1.00 63.19 83 LEU A C 1
ATOM 657 O O . LEU A 1 83 ? 17.222 3.850 -5.307 1.00 63.19 83 LEU A O 1
ATOM 661 N N . TRP A 1 84 ? 18.811 4.171 -6.846 1.00 54.06 84 TRP A N 1
ATOM 662 C CA . TRP A 1 84 ? 19.211 5.499 -6.391 1.00 54.06 84 TRP A CA 1
ATOM 663 C C . TRP A 1 84 ? 19.224 6.462 -7.576 1.00 54.06 84 TRP A C 1
ATOM 665 O O . TRP A 1 84 ? 19.790 6.155 -8.624 1.00 54.06 84 TRP A O 1
ATOM 675 N N . ARG A 1 85 ? 18.576 7.625 -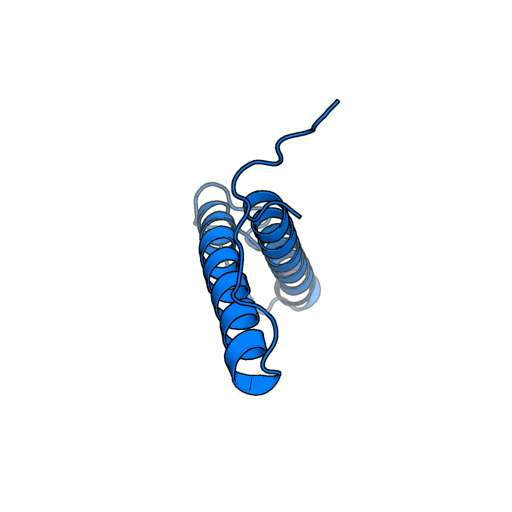7.438 1.00 54.00 85 ARG A N 1
ATOM 676 C CA . ARG A 1 85 ? 18.625 8.671 -8.466 1.00 54.00 85 ARG A CA 1
ATOM 677 C C . ARG A 1 85 ? 19.969 9.381 -8.327 1.00 54.00 85 ARG A C 1
ATOM 679 O O . ARG A 1 85 ? 20.123 10.201 -7.427 1.00 54.00 85 ARG A O 1
ATOM 686 N N . HIS A 1 86 ? 20.928 9.087 -9.201 1.00 50.28 86 HIS A N 1
ATOM 687 C CA . HIS A 1 86 ? 22.071 9.978 -9.374 1.00 50.28 86 HIS A CA 1
ATOM 688 C C . HIS A 1 86 ? 21.525 11.274 -9.989 1.00 50.28 86 HIS A 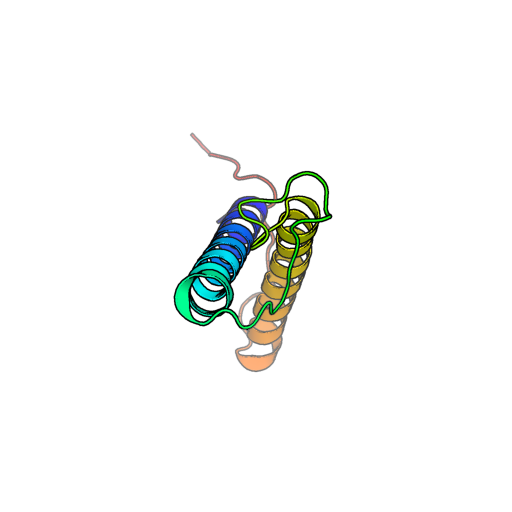C 1
ATOM 690 O O . HIS A 1 86 ? 21.065 11.297 -11.128 1.00 50.28 86 HIS A O 1
ATOM 696 N N . ARG A 1 87 ? 21.438 12.333 -9.180 1.00 49.34 87 ARG A N 1
ATOM 697 C CA . ARG A 1 87 ? 21.185 13.685 -9.674 1.00 49.34 87 ARG A CA 1
ATOM 698 C C . ARG A 1 87 ? 22.519 14.147 -10.255 1.00 49.34 87 ARG A C 1
ATOM 700 O O . ARG A 1 87 ? 23.403 14.523 -9.493 1.00 49.34 87 ARG A O 1
ATOM 707 N N . GLU A 1 88 ? 22.691 14.021 -11.565 1.00 50.62 88 GLU A N 1
ATOM 708 C CA . GLU A 1 88 ? 23.717 14.808 -12.250 1.00 50.62 88 GLU A CA 1
ATOM 709 C C . GLU A 1 88 ? 23.299 16.283 -12.159 1.00 50.62 88 GLU A C 1
ATOM 711 O O . GLU A 1 88 ? 22.105 16.596 -12.242 1.00 50.62 88 GLU A O 1
ATOM 716 N N . GLY A 1 89 ? 24.275 17.108 -11.773 1.00 44.22 89 GLY A N 1
ATOM 717 C CA . GLY A 1 89 ? 24.115 18.486 -11.305 1.00 44.22 89 GLY A CA 1
ATOM 718 C C . GLY A 1 89 ? 23.772 19.493 -12.386 1.00 44.22 89 GLY A C 1
ATOM 719 O O . GLY A 1 89 ? 23.958 19.184 -13.581 1.00 44.22 89 GLY A O 1
#

Foldseek 3Di:
DALQVQLLVQLVVVQVVQQVVLCCCCVVVVPCPQQQVVPPQDDVSRDHDVVSVVSSVVSSVVVVVVQVCCCVPVVDDRDDHHNDDPPDD

Secondary structure (DSSP, 8-state):
--HHHHHHHHHHHHHHHHHHHHIIIIIIS---TT--TTSTTEETTTEEHHHHHHHHHHHHHHHHHHHHHHHHHH-PPPP---SS-----

Mean predicted aligned error: 7.75 Å